Protein AF-A0A1K1LIJ9-F1 (afdb_monomer_lite)

Foldseek 3Di:
DDDDDDDDDDDDDDDDDDDDDDDPPPPPPPPDPPPPDPADQLGAQPLLVFDDDDQADKPPPPPDQPQHRNLLSLLNPLSNVCVVPPPQGRDYSPSGLDPNLLQSLLVLLVVLQVVCVVPPVCPVLRDDSRSICHNSSSVSCVVVVVDRDD

Structure (mmCIF, N/CA/C/O backbone):
data_AF-A0A1K1LIJ9-F1
#
_entry.id   AF-A0A1K1LIJ9-F1
#
loop_
_atom_site.group_PDB
_atom_site.id
_atom_site.type_symbol
_atom_site.label_atom_id
_atom_site.label_alt_id
_atom_site.label_comp_id
_atom_site.label_asym_id
_atom_site.label_entity_id
_atom_site.label_seq_id
_atom_site.pdbx_PDB_ins_code
_atom_site.Cartn_x
_atom_site.Cartn_y
_atom_site.Cartn_z
_atom_site.occupancy
_atom_site.B_iso_or_equiv
_atom_site.auth_seq_id
_atom_site.auth_comp_id
_atom_site.auth_asym_id
_atom_site.auth_atom_id
_atom_site.pdbx_PDB_model_num
ATOM 1 N N . MET A 1 1 ? -53.435 -29.780 40.643 1.00 41.25 1 MET A N 1
ATOM 2 C CA . MET A 1 1 ? -52.248 -29.778 39.762 1.00 41.25 1 MET A CA 1
ATOM 3 C C . MET A 1 1 ? -51.607 -28.394 39.817 1.00 41.25 1 MET A C 1
ATOM 5 O O . MET A 1 1 ? -52.172 -27.444 39.307 1.00 41.25 1 MET A O 1
ATOM 9 N N . ASN A 1 2 ? -50.518 -28.302 40.578 1.00 34.69 2 ASN A N 1
ATOM 10 C CA . ASN A 1 2 ? -49.340 -27.424 40.499 1.00 34.69 2 ASN A CA 1
ATOM 11 C C . ASN A 1 2 ? -49.431 -26.042 39.798 1.00 34.69 2 ASN A C 1
ATOM 13 O O . ASN A 1 2 ? -49.463 -25.957 38.579 1.00 34.69 2 ASN A O 1
ATOM 17 N N . ASN A 1 3 ? -49.366 -24.993 40.634 1.00 44.16 3 ASN A N 1
ATOM 18 C CA . ASN A 1 3 ? -48.677 -23.688 40.542 1.00 44.16 3 ASN A CA 1
ATOM 19 C C . ASN A 1 3 ? -48.260 -23.124 39.164 1.00 44.16 3 ASN A C 1
ATOM 21 O O . ASN A 1 3 ? -47.491 -23.750 38.447 1.00 44.16 3 ASN A O 1
ATOM 25 N N . VAL A 1 4 ? -48.577 -21.841 38.910 1.00 44.50 4 VAL A N 1
ATOM 26 C CA . VAL A 1 4 ? -47.624 -20.701 38.982 1.00 44.50 4 VAL A CA 1
ATOM 27 C C . VAL A 1 4 ? -48.361 -19.383 38.663 1.00 44.50 4 VAL A C 1
ATOM 29 O O . VAL A 1 4 ? -48.873 -19.168 37.570 1.00 44.50 4 VAL A O 1
ATOM 32 N N . MET A 1 5 ? -48.396 -18.483 39.651 1.00 45.97 5 MET A N 1
ATOM 33 C CA . MET A 1 5 ? -48.754 -17.066 39.510 1.00 45.97 5 MET A CA 1
ATOM 34 C C . MET A 1 5 ? -47.637 -16.282 38.808 1.00 45.97 5 MET A C 1
ATOM 36 O O . MET A 1 5 ? -46.468 -16.571 39.050 1.00 45.97 5 MET A O 1
ATOM 40 N N . LYS A 1 6 ? -47.988 -15.196 38.101 1.00 38.88 6 LYS A N 1
ATOM 41 C CA . LYS A 1 6 ? -47.210 -13.937 38.089 1.00 38.88 6 LYS A CA 1
ATOM 42 C C . LYS A 1 6 ? -48.085 -12.758 37.634 1.00 38.88 6 LYS A C 1
ATOM 44 O O . LYS A 1 6 ? -48.256 -12.494 36.451 1.00 38.88 6 LYS A O 1
ATOM 49 N N . LYS A 1 7 ? -48.672 -12.083 38.627 1.00 45.88 7 LYS A N 1
ATOM 50 C CA . LYS A 1 7 ? -49.207 -10.712 38.549 1.00 45.88 7 LYS A CA 1
ATOM 51 C C . LYS A 1 7 ? -48.035 -9.718 38.578 1.00 45.88 7 LYS A C 1
ATOM 53 O O . LYS A 1 7 ? -47.004 -10.097 39.118 1.00 45.88 7 LYS A O 1
ATOM 58 N N . ILE A 1 8 ? -48.231 -8.499 38.059 1.00 38.88 8 ILE A N 1
ATOM 59 C CA . ILE A 1 8 ? -47.676 -7.172 38.458 1.00 38.88 8 ILE A CA 1
ATOM 60 C C . ILE A 1 8 ? -48.033 -6.233 37.278 1.00 38.88 8 ILE A C 1
ATOM 62 O O . ILE A 1 8 ? -47.441 -6.338 36.213 1.00 38.88 8 ILE A O 1
ATOM 66 N N . ALA A 1 9 ? -49.187 -5.558 37.254 1.00 38.56 9 ALA A N 1
ATOM 67 C CA . ALA A 1 9 ? -49.571 -4.353 38.004 1.00 38.56 9 ALA A CA 1
ATOM 68 C C . ALA A 1 9 ? -48.627 -3.161 37.746 1.00 38.56 9 ALA A C 1
ATOM 70 O O . ALA A 1 9 ? -47.516 -3.108 38.262 1.00 38.56 9 ALA A O 1
ATOM 71 N N . ALA A 1 10 ? -49.105 -2.212 36.940 1.00 44.50 10 ALA A N 1
ATOM 72 C CA . ALA A 1 10 ? -48.489 -0.912 36.714 1.00 44.50 10 ALA A CA 1
ATOM 73 C C . ALA A 1 10 ? -48.705 0.012 37.922 1.00 44.50 10 ALA A C 1
ATOM 75 O O . ALA A 1 10 ? -49.827 0.089 38.412 1.00 44.50 10 ALA A O 1
ATOM 76 N 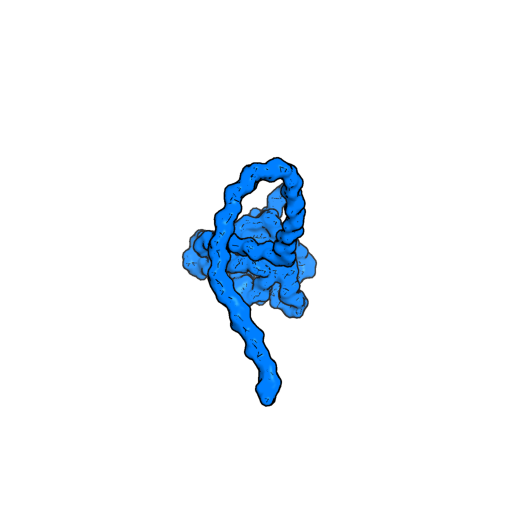N . VAL A 1 11 ? -47.677 0.759 38.337 1.00 41.03 11 VAL A N 1
ATOM 77 C CA . VAL A 1 11 ? -47.800 2.003 39.119 1.00 41.03 11 VAL A CA 1
ATOM 78 C C . VAL A 1 11 ? -46.620 2.907 38.754 1.00 41.03 11 VAL A C 1
ATOM 80 O O . VAL A 1 11 ? -45.464 2.531 38.934 1.00 41.03 11 VAL A O 1
ATOM 83 N N . ALA A 1 12 ? -46.912 4.096 38.232 1.00 43.50 12 ALA A N 1
ATOM 84 C CA . ALA A 1 12 ? -45.958 5.196 38.138 1.00 43.50 12 ALA A CA 1
ATOM 85 C C . ALA A 1 12 ? -45.838 5.882 39.505 1.00 43.50 12 ALA A C 1
ATOM 87 O O . ALA A 1 12 ? -46.866 6.058 40.150 1.00 43.50 12 ALA A O 1
ATOM 88 N N . MET A 1 13 ? -44.647 6.339 39.911 1.00 40.78 13 MET A N 1
ATOM 89 C CA . MET A 1 13 ? -44.507 7.452 40.863 1.00 40.78 13 MET A CA 1
ATOM 90 C C . MET A 1 13 ? -43.240 8.271 40.588 1.00 40.78 13 MET A C 1
ATOM 92 O O . MET A 1 13 ? -42.161 7.735 40.343 1.00 40.78 13 MET A O 1
ATOM 96 N N . ALA A 1 14 ? -43.438 9.588 40.594 1.00 43.53 14 ALA A N 1
ATOM 97 C CA . ALA A 1 14 ? -42.459 10.640 40.378 1.00 43.53 14 ALA A CA 1
ATOM 98 C C . ALA A 1 14 ? -41.378 10.668 41.465 1.00 43.53 14 ALA A C 1
ATOM 100 O O . ALA A 1 14 ? -41.662 10.390 42.626 1.00 43.53 14 ALA A O 1
ATOM 101 N N . PHE A 1 15 ? -40.172 11.110 41.107 1.00 39.75 15 PHE A N 1
ATOM 102 C CA . PHE A 1 15 ? -39.181 11.541 42.087 1.00 39.75 15 PHE A CA 1
ATOM 103 C C . PHE A 1 15 ? -38.504 12.829 41.631 1.00 39.75 15 PHE A C 1
ATOM 105 O O . PHE A 1 15 ? -37.605 12.827 40.793 1.00 39.75 15 PHE A O 1
ATOM 112 N N . THR A 1 16 ? -38.928 13.936 42.234 1.00 49.56 16 THR A N 1
ATOM 113 C CA . THR A 1 16 ? -38.090 15.123 42.380 1.00 49.56 16 THR A CA 1
ATOM 114 C C . THR A 1 16 ? -37.274 14.927 43.652 1.00 49.56 16 THR A C 1
ATOM 116 O O . THR A 1 16 ? -37.841 14.944 44.740 1.00 49.56 16 THR A O 1
ATOM 119 N N . VAL A 1 17 ? -35.957 14.741 43.541 1.00 44.41 17 VAL A N 1
ATOM 120 C CA . VAL A 1 17 ? -35.032 14.894 44.675 1.00 44.41 17 VAL A CA 1
ATOM 121 C C . VAL A 1 17 ? -33.782 15.619 44.182 1.00 44.41 17 VAL A C 1
ATOM 123 O O . VAL A 1 17 ? -32.888 15.022 43.590 1.00 44.41 17 VAL A O 1
ATOM 126 N N . LEU A 1 18 ? -33.737 16.931 44.435 1.00 48.25 18 LEU A N 1
ATOM 127 C CA . LEU A 1 18 ? -32.481 17.631 44.690 1.00 48.25 18 LEU A CA 1
ATOM 128 C C . LEU A 1 18 ? -32.059 17.271 46.118 1.00 48.25 18 LEU A C 1
ATOM 130 O O . LEU A 1 18 ? -32.780 17.554 47.070 1.00 48.25 18 LEU A O 1
ATOM 134 N N . GLY A 1 19 ? -30.897 16.645 46.256 1.00 35.03 19 GLY A N 1
ATOM 135 C CA . GLY A 1 19 ? -30.296 16.306 47.539 1.00 35.03 19 GLY A CA 1
ATOM 136 C C . GLY A 1 19 ? -28.842 15.916 47.318 1.00 35.03 19 GLY A C 1
ATOM 137 O O . GLY A 1 19 ? -28.542 14.964 46.610 1.00 35.03 19 GLY A O 1
ATOM 138 N N . THR A 1 20 ? -27.948 16.724 47.861 1.00 47.12 20 THR A N 1
ATOM 139 C CA . THR A 1 20 ? -26.486 16.667 47.780 1.00 47.12 20 THR A CA 1
ATOM 140 C C . THR A 1 20 ? -25.867 15.312 48.147 1.00 47.12 20 THR A C 1
ATOM 142 O O . THR A 1 20 ? -26.229 14.735 49.167 1.00 47.12 20 THR A O 1
ATOM 145 N N . GLY A 1 21 ? -24.812 14.917 47.421 1.00 42.50 21 GLY A N 1
ATOM 146 C CA . GLY A 1 21 ? -23.730 14.081 47.963 1.00 42.50 21 GLY A CA 1
ATOM 147 C C . GLY A 1 21 ? -23.524 12.710 47.307 1.00 42.50 21 GLY A C 1
ATOM 148 O O . GLY A 1 21 ? -24.395 11.854 47.347 1.00 42.50 21 GLY A O 1
ATOM 149 N N . ALA A 1 22 ? -22.301 12.505 46.804 1.00 34.12 22 ALA A N 1
ATOM 150 C CA . ALA A 1 22 ? -21.685 11.248 46.358 1.00 34.12 22 ALA A CA 1
ATOM 151 C C . ALA A 1 22 ? -22.184 10.640 45.029 1.00 34.12 22 ALA A C 1
ATOM 153 O O . ALA A 1 22 ? -22.926 9.661 44.982 1.00 34.12 22 ALA A O 1
ATOM 154 N N . ALA A 1 23 ? -21.634 11.146 43.920 1.00 36.41 23 ALA A N 1
ATOM 155 C CA . ALA A 1 23 ? -21.564 10.389 42.676 1.00 36.41 23 ALA A CA 1
ATOM 156 C C . AL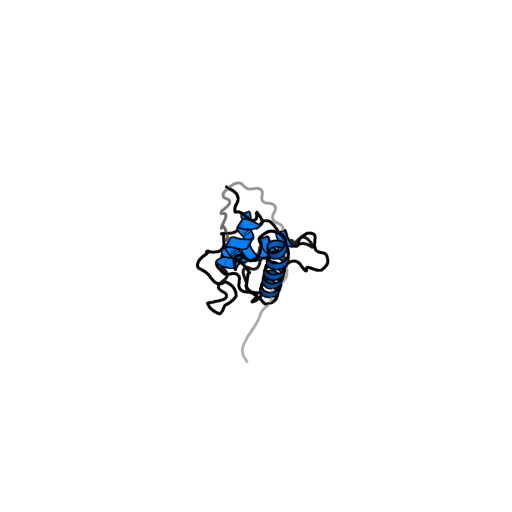A A 1 23 ? -20.623 9.185 42.870 1.00 36.41 23 ALA A C 1
ATOM 158 O O . ALA A 1 23 ? -19.406 9.304 42.744 1.00 36.41 23 ALA A O 1
ATOM 159 N N . VAL A 1 24 ? -21.179 8.012 43.179 1.00 37.88 24 VAL A N 1
ATOM 160 C CA . VAL A 1 24 ? -20.465 6.744 42.988 1.00 37.88 24 VAL A CA 1
ATOM 161 C C . VAL A 1 24 ? -20.476 6.457 41.491 1.00 37.88 24 VAL A C 1
ATOM 163 O O . VAL A 1 24 ? -21.377 5.810 40.957 1.00 37.88 24 VAL A O 1
ATOM 166 N N . THR A 1 25 ? -19.477 6.978 40.786 1.00 33.97 25 THR A N 1
ATOM 167 C CA . THR A 1 25 ? -19.215 6.631 39.393 1.00 33.97 25 THR A CA 1
ATOM 168 C C . THR A 1 25 ? -18.661 5.209 39.355 1.00 33.97 25 THR A C 1
ATOM 170 O O . THR A 1 25 ? -17.458 4.967 39.415 1.00 33.97 25 THR A O 1
ATOM 173 N N . LYS A 1 26 ? -19.544 4.209 39.255 1.00 38.56 26 LYS A N 1
ATOM 174 C CA . LYS A 1 26 ? -19.119 2.902 38.747 1.00 38.56 26 LYS A CA 1
ATOM 175 C C . LYS A 1 26 ? -18.790 3.089 37.272 1.00 38.56 26 LYS A C 1
ATOM 177 O O . LYS A 1 26 ? -19.669 3.011 36.420 1.00 38.56 26 LYS A O 1
ATOM 182 N N . THR A 1 27 ? -17.524 3.378 36.990 1.00 41.94 27 THR A N 1
ATOM 183 C CA . THR A 1 27 ? -16.960 3.383 35.642 1.00 41.94 27 THR A CA 1
ATOM 184 C C . THR A 1 27 ? -17.130 1.988 35.058 1.00 41.94 27 THR A C 1
ATOM 186 O O . THR A 1 27 ? -16.344 1.078 35.316 1.00 41.94 27 THR A O 1
ATOM 189 N N . ILE A 1 28 ? -18.202 1.796 34.297 1.00 49.97 28 ILE A N 1
ATOM 190 C CA . ILE A 1 28 ? -18.357 0.633 33.437 1.00 49.97 28 ILE A CA 1
ATOM 191 C C . ILE A 1 28 ? -17.409 0.894 32.269 1.00 49.97 28 ILE A C 1
ATOM 193 O O . ILE A 1 28 ? -17.778 1.569 31.316 1.00 49.97 28 ILE A O 1
ATOM 197 N N . SER A 1 29 ? -16.154 0.457 32.373 1.00 41.94 29 SER A N 1
ATOM 198 C CA . SER A 1 29 ? -15.230 0.504 31.239 1.00 41.94 29 SER A CA 1
ATOM 199 C C . SER A 1 29 ? -15.797 -0.396 30.136 1.00 41.94 29 SER A C 1
ATOM 201 O O . SER A 1 29 ? -15.852 -1.614 30.345 1.00 41.94 29 SER A O 1
ATOM 203 N N . PRO A 1 30 ? -16.238 0.130 28.977 1.00 46.47 30 PRO A N 1
ATOM 204 C CA . PRO A 1 30 ? -16.614 -0.734 27.871 1.00 46.47 30 PRO A CA 1
ATOM 205 C C . PRO A 1 30 ? -15.362 -1.508 27.442 1.00 46.47 30 PRO A C 1
ATOM 207 O O . PRO A 1 30 ? -14.371 -0.922 27.016 1.00 46.47 30 PRO A O 1
ATOM 210 N N . LYS A 1 31 ? -15.385 -2.841 27.579 1.00 51.81 31 LYS A N 1
ATOM 211 C CA . LYS A 1 31 ? -14.276 -3.730 27.178 1.00 51.81 31 LYS A CA 1
ATOM 212 C C . LYS A 1 31 ? -14.073 -3.815 25.660 1.00 51.81 31 LYS A C 1
ATOM 214 O O . LYS A 1 31 ? -13.190 -4.537 25.210 1.00 51.81 31 LYS A O 1
ATOM 219 N N . THR A 1 32 ? -14.849 -3.079 24.874 1.00 44.25 32 THR A N 1
ATOM 220 C CA . THR A 1 32 ? -14.692 -2.996 23.424 1.00 44.25 32 THR A CA 1
ATOM 221 C C . THR A 1 32 ? -14.961 -1.565 22.980 1.00 44.25 32 THR A C 1
ATOM 223 O O . THR A 1 32 ? -16.101 -1.099 22.979 1.00 44.25 32 THR A O 1
ATOM 226 N N . SER A 1 33 ? -13.898 -0.847 22.625 1.00 43.56 33 SER A N 1
ATOM 227 C CA . SER A 1 33 ? -13.991 0.433 21.928 1.00 43.56 33 SER A CA 1
ATOM 228 C C . SER A 1 33 ? -14.604 0.201 20.546 1.00 43.56 33 SER A C 1
ATOM 230 O O . SER A 1 33 ? -13.885 -0.083 19.592 1.00 43.56 33 SER A O 1
ATOM 232 N N . ASN A 1 34 ? -15.924 0.322 20.412 1.00 46.00 34 ASN A N 1
ATOM 233 C CA . ASN A 1 34 ? -16.567 0.362 19.099 1.00 46.00 34 ASN A CA 1
ATOM 234 C C . ASN A 1 34 ? -16.409 1.778 18.538 1.00 46.00 34 ASN A C 1
ATOM 236 O O . ASN A 1 34 ? -17.300 2.618 18.647 1.00 46.00 34 ASN A O 1
ATOM 240 N N . SER A 1 35 ? -15.224 2.062 17.998 1.00 46.12 35 SER A N 1
ATOM 241 C CA . SER A 1 35 ? -14.970 3.295 17.260 1.00 46.12 35 SER A CA 1
ATOM 242 C C . SER A 1 35 ? -15.801 3.269 15.978 1.00 46.12 35 SER A C 1
ATOM 244 O O . SER A 1 35 ? -15.522 2.496 15.067 1.00 46.12 35 SER A O 1
ATOM 246 N N . ILE A 1 36 ? -16.843 4.097 15.908 1.00 48.25 36 ILE A N 1
ATOM 247 C CA . ILE A 1 36 ? -17.532 4.383 14.649 1.00 48.25 36 ILE A CA 1
ATOM 248 C C . ILE A 1 36 ? -16.645 5.377 13.896 1.00 48.25 36 ILE A C 1
ATOM 250 O O . ILE A 1 36 ? -16.802 6.592 14.002 1.00 48.25 36 ILE A O 1
ATOM 254 N N . THR A 1 37 ? -15.641 4.866 13.188 1.00 50.78 37 THR A N 1
ATOM 255 C CA . THR A 1 37 ? -14.854 5.668 12.251 1.00 50.78 37 THR A CA 1
ATOM 256 C C . THR A 1 37 ? -15.691 5.927 11.006 1.00 50.78 37 THR A C 1
ATOM 258 O O . THR A 1 37 ? -15.892 5.025 10.195 1.00 50.78 37 THR A O 1
ATOM 261 N N . ALA A 1 38 ? -16.176 7.160 10.841 1.00 41.69 38 ALA A N 1
ATOM 262 C CA . ALA A 1 38 ? -16.722 7.626 9.573 1.00 41.69 38 ALA A CA 1
ATOM 263 C C . ALA A 1 38 ? -15.576 7.695 8.551 1.00 41.69 38 ALA A C 1
ATOM 265 O O . ALA A 1 38 ? -14.772 8.627 8.554 1.00 41.69 38 ALA A O 1
ATOM 266 N N . TYR A 1 39 ? -15.462 6.670 7.714 1.00 50.16 39 TYR A N 1
ATOM 267 C CA . TYR A 1 39 ? -14.562 6.686 6.573 1.00 50.16 39 TYR A CA 1
ATOM 268 C C . TYR A 1 39 ? -15.097 7.713 5.565 1.00 50.16 39 TYR A C 1
ATOM 270 O O . TYR A 1 39 ? -16.201 7.562 5.046 1.00 50.16 39 TYR A O 1
ATOM 278 N N . ALA A 1 40 ? -14.343 8.783 5.294 1.00 51.72 40 ALA A N 1
ATOM 279 C CA . ALA A 1 40 ? -14.606 9.604 4.113 1.00 51.72 40 ALA A CA 1
ATOM 280 C C . ALA A 1 40 ? -14.530 8.706 2.862 1.00 51.72 40 ALA A C 1
ATOM 282 O O . ALA A 1 40 ? -13.865 7.674 2.893 1.00 51.72 40 ALA A O 1
ATOM 283 N N . ILE A 1 41 ? -15.152 9.100 1.747 1.00 53.47 41 ILE A N 1
ATOM 284 C CA . ILE A 1 41 ? -15.254 8.297 0.505 1.00 53.47 41 ILE A CA 1
ATOM 285 C C . ILE A 1 41 ? -13.872 7.807 -0.016 1.00 53.47 41 ILE A C 1
ATOM 287 O O . ILE A 1 41 ? -13.796 6.843 -0.771 1.00 53.47 41 ILE A O 1
ATOM 291 N N . GLY A 1 42 ? -12.764 8.421 0.424 1.00 61.62 42 GLY A N 1
ATOM 292 C CA . GLY A 1 42 ? -11.383 8.030 0.099 1.00 61.62 42 GLY A CA 1
ATOM 293 C C . GLY A 1 42 ? -10.633 7.209 1.158 1.00 61.62 42 GLY A C 1
ATOM 294 O O . GLY A 1 42 ? -9.460 6.909 0.973 1.00 61.62 42 GLY A O 1
ATOM 295 N N . GLY A 1 43 ? -11.262 6.854 2.267 1.00 73.88 43 GLY A N 1
ATOM 296 C CA . GLY A 1 43 ? -10.656 6.141 3.383 1.00 73.88 43 GLY A CA 1
ATOM 297 C C . GLY A 1 43 ? -9.603 6.869 4.214 1.00 73.88 43 GLY A C 1
ATOM 298 O O . GLY A 1 43 ? -9.352 8.047 3.982 1.00 73.88 43 GLY A O 1
ATOM 299 N N . ASP A 1 44 ? -9.042 6.217 5.244 1.00 82.44 44 ASP A N 1
ATOM 300 C CA . ASP A 1 44 ? -8.000 6.803 6.102 1.00 82.44 44 ASP A CA 1
ATOM 301 C C . ASP A 1 44 ? -6.686 6.827 5.323 1.00 82.44 44 ASP A C 1
ATOM 303 O O . ASP A 1 44 ? -6.260 5.836 4.736 1.00 82.44 44 ASP A O 1
ATOM 307 N N . GLN A 1 45 ? -6.083 8.004 5.296 1.00 85.81 45 GLN A N 1
ATOM 308 C CA . GLN A 1 45 ? -4.93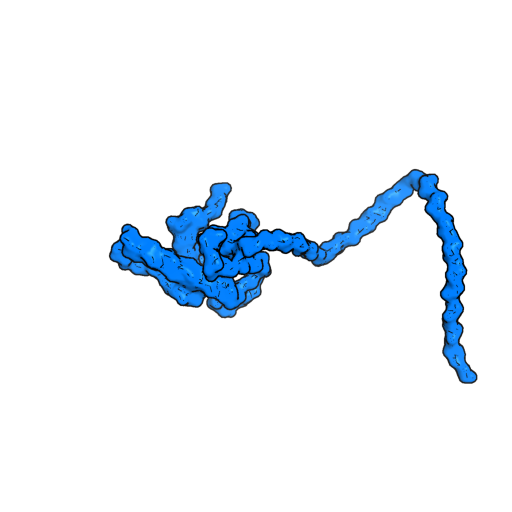2 8.384 4.486 1.00 85.81 45 GLN A CA 1
ATOM 309 C C . GLN A 1 45 ? -3.740 8.741 5.382 1.00 85.81 45 GLN A C 1
ATOM 311 O O . GLN A 1 45 ? -2.639 9.004 4.893 1.00 85.81 45 GLN A O 1
ATOM 316 N N . ASN A 1 46 ? -3.959 8.815 6.700 1.00 87.69 46 ASN A N 1
ATOM 317 C CA . ASN A 1 46 ? -2.977 9.233 7.683 1.00 87.69 46 ASN A CA 1
ATOM 318 C C . ASN A 1 46 ? -2.126 8.040 8.125 1.00 87.69 46 ASN A C 1
ATOM 320 O O . ASN A 1 46 ? -2.157 7.601 9.273 1.00 87.69 46 ASN A O 1
ATOM 324 N N . TYR A 1 47 ? -1.330 7.519 7.194 1.00 86.19 47 TYR A N 1
ATOM 325 C CA . TYR A 1 47 ? -0.441 6.388 7.450 1.00 86.19 47 TYR A CA 1
ATOM 326 C C . TYR A 1 47 ? 0.569 6.656 8.577 1.00 86.19 47 TYR A C 1
ATOM 328 O O . TYR A 1 47 ? 0.952 5.729 9.279 1.00 86.19 47 TYR A O 1
ATOM 336 N N . ALA A 1 48 ? 0.954 7.917 8.811 1.00 86.75 48 ALA A N 1
ATOM 337 C CA . ALA A 1 48 ? 1.890 8.304 9.870 1.00 86.75 48 ALA A CA 1
ATOM 338 C C . ALA A 1 48 ? 1.369 8.035 11.295 1.00 86.75 48 ALA A C 1
ATOM 340 O O . ALA A 1 48 ? 2.164 7.947 12.226 1.00 86.75 48 ALA A O 1
ATOM 341 N N . LYS A 1 49 ? 0.051 7.869 11.468 1.00 86.19 49 LYS A N 1
ATOM 342 C CA . LYS A 1 49 ? -0.580 7.469 12.735 1.00 86.19 49 LYS A CA 1
ATOM 343 C C . LYS A 1 49 ? -0.236 6.032 13.145 1.00 86.19 49 LYS A C 1
ATOM 345 O O . LYS A 1 49 ? -0.310 5.700 14.326 1.00 86.19 49 LYS A O 1
ATOM 350 N N . TYR A 1 50 ? 0.073 5.170 12.180 1.00 86.00 50 TYR A N 1
ATOM 351 C CA . TYR A 1 50 ? 0.220 3.734 12.394 1.00 86.00 50 TYR A CA 1
ATOM 352 C C . TYR A 1 50 ? 1.688 3.319 12.521 1.00 86.00 50 TYR A C 1
ATOM 354 O O . TYR A 1 50 ? 2.587 3.963 11.980 1.00 86.00 50 TYR A O 1
ATOM 362 N N . GLU A 1 51 ? 1.938 2.216 13.232 1.00 86.12 51 GLU A N 1
ATOM 363 C CA . GLU A 1 51 ? 3.285 1.653 13.344 1.00 86.12 51 GLU A CA 1
ATOM 364 C C . GLU A 1 51 ? 3.794 1.238 11.961 1.00 86.12 51 GLU A C 1
ATOM 366 O O . GLU A 1 51 ? 3.105 0.562 11.197 1.00 86.12 51 GLU A O 1
ATOM 371 N N . LYS A 1 52 ? 5.028 1.622 11.641 1.00 84.00 52 LYS A N 1
ATOM 372 C CA . LYS A 1 52 ? 5.639 1.295 10.355 1.00 84.00 52 LYS A CA 1
ATOM 373 C C . LYS A 1 52 ? 5.734 -0.226 10.124 1.00 84.00 52 LYS A C 1
ATOM 375 O O . LYS A 1 52 ? 6.007 -0.980 11.061 1.00 84.00 52 LYS A O 1
ATOM 380 N N . PRO A 1 53 ? 5.617 -0.683 8.865 1.00 86.69 53 PRO A N 1
ATOM 381 C CA . PRO A 1 53 ? 5.913 -2.058 8.501 1.00 86.69 53 PRO A CA 1
ATOM 382 C C . PRO A 1 53 ? 7.346 -2.417 8.886 1.00 86.69 53 PRO A C 1
ATOM 384 O O . PRO A 1 53 ? 8.282 -1.636 8.687 1.00 86.69 53 PRO A O 1
ATOM 387 N N . LYS A 1 54 ? 7.537 -3.620 9.421 1.00 84.88 54 LYS A N 1
ATOM 388 C CA . LYS A 1 54 ? 8.879 -4.136 9.680 1.00 84.88 54 LYS A CA 1
ATOM 389 C C . LYS A 1 54 ? 9.510 -4.503 8.342 1.00 84.88 54 LYS A C 1
ATOM 391 O O . LYS A 1 54 ? 8.991 -5.360 7.637 1.00 84.88 54 LYS A O 1
ATOM 396 N N . SER A 1 55 ? 10.649 -3.887 8.021 1.00 81.50 55 SER A N 1
ATOM 397 C CA . SER A 1 55 ? 11.382 -4.136 6.769 1.00 81.50 55 SER A CA 1
ATOM 398 C C . SER A 1 55 ? 11.735 -5.616 6.573 1.00 81.50 55 SER A C 1
ATOM 400 O O . SER A 1 55 ? 11.831 -6.077 5.450 1.00 81.50 55 SER A O 1
ATOM 402 N N . THR A 1 56 ? 11.871 -6.402 7.642 1.00 82.31 56 THR A N 1
ATOM 403 C CA . THR A 1 56 ? 12.173 -7.839 7.562 1.00 82.31 56 THR A CA 1
ATOM 404 C C . THR A 1 56 ? 10.960 -8.722 7.250 1.00 82.31 56 THR A C 1
ATOM 406 O O . THR A 1 56 ? 11.126 -9.928 7.069 1.00 82.31 56 THR A O 1
ATOM 409 N N . TYR A 1 57 ? 9.740 -8.173 7.234 1.00 84.19 57 TYR A N 1
ATOM 410 C CA . TYR A 1 57 ? 8.503 -8.949 7.124 1.00 84.19 57 TYR A CA 1
ATOM 411 C C . TYR A 1 57 ? 7.960 -8.921 5.692 1.00 84.19 57 TYR A C 1
ATOM 413 O O . TYR A 1 57 ? 8.084 -7.926 4.984 1.00 84.19 57 TYR A O 1
ATOM 421 N N . ASN A 1 58 ? 7.324 -10.023 5.289 1.00 87.25 58 ASN A N 1
ATOM 422 C CA . ASN A 1 58 ? 6.596 -10.143 4.027 1.00 87.25 58 ASN A CA 1
ATOM 423 C C . ASN A 1 58 ? 5.096 -10.210 4.323 1.00 87.25 58 ASN A C 1
ATOM 425 O O . ASN A 1 58 ? 4.567 -11.281 4.625 1.00 87.25 58 ASN A O 1
ATOM 429 N N . TYR A 1 59 ? 4.411 -9.071 4.260 1.00 86.19 59 TYR A N 1
ATOM 430 C CA . TYR A 1 59 ? 2.962 -9.027 4.446 1.00 86.19 59 TYR A CA 1
ATOM 431 C C . TYR A 1 59 ? 2.272 -9.551 3.175 1.00 86.19 59 TYR A C 1
ATOM 433 O O . TYR A 1 59 ? 2.657 -9.170 2.073 1.00 86.19 59 TYR A O 1
ATOM 441 N N . GLY A 1 60 ? 1.296 -10.452 3.326 1.00 81.31 60 GLY A N 1
ATOM 442 C CA . GLY A 1 60 ? 0.602 -11.121 2.210 1.00 81.31 60 GLY A CA 1
ATOM 443 C C . GLY A 1 60 ? 1.082 -12.548 1.903 1.00 81.31 60 GLY A C 1
ATOM 444 O O . GLY A 1 60 ? 0.363 -13.305 1.262 1.00 81.31 60 GLY A O 1
ATOM 445 N N . ARG A 1 61 ? 2.243 -12.984 2.421 1.00 78.19 61 ARG A N 1
ATOM 446 C CA . ARG A 1 61 ? 2.774 -14.344 2.199 1.00 78.19 61 ARG A CA 1
ATOM 447 C C . ARG A 1 61 ? 2.567 -15.247 3.414 1.00 78.19 61 ARG A C 1
ATOM 449 O O . ARG A 1 61 ? 3.502 -15.385 4.184 1.00 78.19 61 ARG A O 1
ATOM 456 N N . SER A 1 62 ? 1.384 -15.847 3.573 1.00 62.09 62 SER A N 1
ATOM 457 C CA . SER A 1 62 ? 1.000 -17.001 4.439 1.00 62.09 62 SER A CA 1
ATOM 458 C C . SER A 1 62 ? 1.473 -17.093 5.909 1.00 62.09 62 SER A C 1
ATOM 460 O O . SER A 1 62 ? 0.954 -17.920 6.655 1.00 62.09 62 SER A O 1
ATOM 462 N N . VAL A 1 63 ? 2.399 -16.267 6.393 1.00 50.50 63 VAL A N 1
ATOM 463 C CA . VAL A 1 63 ? 2.742 -16.131 7.806 1.00 50.50 63 VAL A CA 1
ATOM 464 C C . VAL A 1 63 ? 1.708 -15.223 8.439 1.00 50.50 63 VAL A C 1
ATOM 466 O O . VAL A 1 63 ? 1.912 -14.023 8.515 1.00 50.50 63 VAL A O 1
ATOM 469 N N . GLY A 1 64 ? 0.590 -15.823 8.854 1.00 48.03 64 GLY A N 1
ATOM 470 C CA . GLY A 1 64 ? -0.380 -15.255 9.785 1.00 48.03 64 GLY A CA 1
ATOM 471 C C . GLY A 1 64 ? -0.902 -13.872 9.404 1.00 48.03 64 GLY A C 1
ATOM 472 O O . GLY A 1 64 ? -0.234 -12.865 9.604 1.00 48.03 64 GLY A O 1
ATOM 473 N N . GLN A 1 65 ? -2.168 -13.826 9.000 1.00 49.41 65 GLN A N 1
ATOM 474 C CA . GLN A 1 65 ? -3.043 -12.649 8.947 1.00 49.41 65 GLN A CA 1
ATOM 475 C C . GLN A 1 65 ? -3.219 -11.969 10.326 1.00 49.41 65 GLN A C 1
ATOM 477 O O . GLN A 1 65 ? -4.325 -11.670 10.768 1.00 49.41 65 GLN A O 1
ATOM 482 N N . ARG A 1 66 ? -2.140 -11.779 11.081 1.00 51.62 66 ARG A N 1
ATOM 483 C CA . ARG A 1 66 ? -2.163 -11.145 12.381 1.00 51.62 66 ARG A CA 1
ATOM 484 C C . ARG A 1 66 ? -2.156 -9.658 12.125 1.00 51.62 66 ARG A C 1
ATOM 486 O O . ARG A 1 66 ? -1.105 -9.077 11.860 1.00 51.62 66 ARG A O 1
ATOM 493 N N . ALA A 1 67 ? -3.361 -9.100 12.186 1.00 54.72 67 ALA A N 1
ATOM 494 C CA . ALA A 1 67 ? -3.614 -7.716 12.538 1.00 54.72 67 ALA A CA 1
ATOM 495 C C . ALA A 1 67 ? -2.439 -7.160 13.346 1.00 54.72 67 ALA A C 1
ATOM 497 O O . ALA A 1 67 ? -2.137 -7.617 14.449 1.00 54.72 67 ALA A O 1
ATOM 498 N N . GLY A 1 68 ? -1.702 -6.253 12.727 1.00 65.69 68 GLY A N 1
ATOM 499 C CA . GLY A 1 68 ? -0.465 -5.718 13.266 1.00 65.69 68 GLY A CA 1
ATOM 500 C C . GLY A 1 68 ? -0.305 -4.300 12.764 1.00 65.69 68 GLY A C 1
ATOM 501 O O . GLY A 1 68 ? -0.762 -3.989 11.663 1.00 65.69 68 GLY A O 1
ATOM 502 N N . GLY A 1 69 ? 0.333 -3.441 13.560 1.00 76.38 69 GLY A N 1
ATOM 503 C CA . GLY A 1 69 ? 0.453 -2.008 13.276 1.00 76.38 69 GLY A CA 1
ATOM 504 C C . GLY A 1 69 ? 0.899 -1.695 11.839 1.00 76.38 69 GLY A C 1
ATOM 505 O O . GLY A 1 69 ? 0.333 -0.809 11.201 1.00 76.38 69 GLY A O 1
ATOM 506 N N . GLY A 1 70 ? 1.791 -2.523 11.280 1.00 85.00 70 GLY A N 1
ATOM 507 C CA . GLY A 1 70 ? 2.259 -2.407 9.897 1.00 85.00 70 GLY A CA 1
ATOM 508 C C . GLY A 1 70 ? 1.187 -2.576 8.812 1.00 85.00 70 GLY A C 1
ATOM 509 O O . GLY A 1 70 ? 1.296 -1.933 7.774 1.00 85.00 70 GLY A O 1
ATOM 510 N N . ILE A 1 71 ? 0.143 -3.389 9.015 1.00 88.38 71 ILE A N 1
ATOM 511 C CA . ILE A 1 71 ? -0.914 -3.564 7.999 1.00 88.38 71 ILE A CA 1
ATOM 512 C C . ILE A 1 71 ? -1.803 -2.323 7.944 1.00 88.38 71 ILE A C 1
ATOM 514 O O . ILE A 1 71 ? -2.095 -1.840 6.851 1.00 88.38 71 ILE A O 1
ATOM 518 N N . TYR A 1 72 ? -2.147 -1.757 9.105 1.00 89.06 72 TYR A N 1
ATOM 519 C CA . TYR A 1 72 ? -2.883 -0.496 9.163 1.00 89.06 72 TYR A CA 1
ATOM 520 C C . TYR A 1 72 ? -2.130 0.621 8.431 1.00 89.06 72 TYR A C 1
ATOM 522 O O . TYR A 1 72 ? -2.715 1.375 7.654 1.00 89.06 72 TYR A O 1
ATOM 530 N N . TRP A 1 73 ? -0.808 0.671 8.621 1.00 90.69 73 TRP A N 1
ATOM 531 C CA . TRP A 1 73 ? 0.056 1.591 7.892 1.00 90.69 73 TRP A CA 1
ATOM 532 C C . TRP A 1 73 ? -0.004 1.362 6.380 1.00 90.69 73 TRP A C 1
ATOM 534 O O . TRP A 1 73 ? -0.175 2.321 5.632 1.00 90.69 73 TRP A O 1
ATOM 544 N N . ILE A 1 74 ? 0.102 0.108 5.921 1.00 91.75 74 ILE A N 1
ATOM 545 C CA . ILE A 1 74 ? 0.070 -0.236 4.489 1.00 91.75 74 ILE A CA 1
ATOM 546 C C . ILE A 1 74 ? -1.252 0.206 3.867 1.00 91.75 74 ILE A C 1
ATOM 548 O O . ILE A 1 74 ? -1.242 0.882 2.844 1.00 91.75 74 ILE A O 1
ATOM 552 N N . GLN A 1 75 ? -2.382 -0.122 4.490 1.00 92.44 75 GLN A N 1
ATOM 553 C CA . GLN A 1 75 ? -3.707 0.232 3.981 1.00 92.44 75 GLN A CA 1
ATOM 554 C C . GLN A 1 75 ? -3.877 1.755 3.875 1.00 92.44 75 GLN A C 1
ATOM 556 O O . GLN A 1 75 ? -4.253 2.262 2.816 1.00 92.44 75 GLN A O 1
ATOM 561 N N . ALA A 1 76 ? -3.500 2.493 4.924 1.00 90.56 76 ALA A N 1
ATOM 562 C CA . ALA A 1 76 ? -3.594 3.949 4.933 1.00 90.56 76 ALA A CA 1
ATOM 563 C C . ALA A 1 76 ? -2.631 4.608 3.929 1.00 90.56 76 ALA A C 1
ATOM 565 O O . ALA A 1 76 ? -2.944 5.631 3.315 1.00 90.56 76 ALA A O 1
ATOM 566 N N . MET A 1 77 ? -1.453 4.014 3.724 1.00 92.00 77 MET A N 1
ATOM 567 C CA . MET A 1 77 ? -0.481 4.496 2.748 1.00 92.00 77 MET A CA 1
ATOM 568 C C . MET A 1 77 ? -0.959 4.244 1.317 1.00 92.00 77 MET A C 1
ATOM 570 O O . MET A 1 77 ? -0.837 5.137 0.483 1.00 92.00 77 MET A O 1
ATOM 574 N N . MET A 1 78 ? -1.559 3.085 1.029 1.00 93.31 78 MET A N 1
ATOM 575 C CA . MET A 1 78 ? -2.143 2.802 -0.289 1.00 93.31 78 MET A CA 1
ATOM 576 C C . MET A 1 78 ? -3.277 3.774 -0.609 1.00 93.31 78 MET A C 1
ATOM 578 O O . MET A 1 78 ? -3.288 4.374 -1.684 1.00 93.31 78 MET A O 1
ATOM 582 N N . ASN A 1 79 ? -4.156 4.019 0.363 1.00 91.12 79 ASN A N 1
ATOM 583 C CA . ASN A 1 79 ? -5.161 5.073 0.294 1.00 91.12 79 ASN A CA 1
ATOM 584 C C . ASN A 1 79 ? -4.517 6.425 -0.072 1.00 91.12 79 ASN A C 1
ATOM 586 O O . ASN A 1 79 ? -4.962 7.073 -1.023 1.00 91.12 79 ASN A O 1
ATOM 590 N N . ARG A 1 80 ? -3.408 6.799 0.588 1.00 90.44 80 ARG A N 1
ATOM 591 C CA . ARG A 1 80 ? -2.622 8.012 0.281 1.00 90.44 80 ARG A CA 1
ATOM 592 C C . ARG A 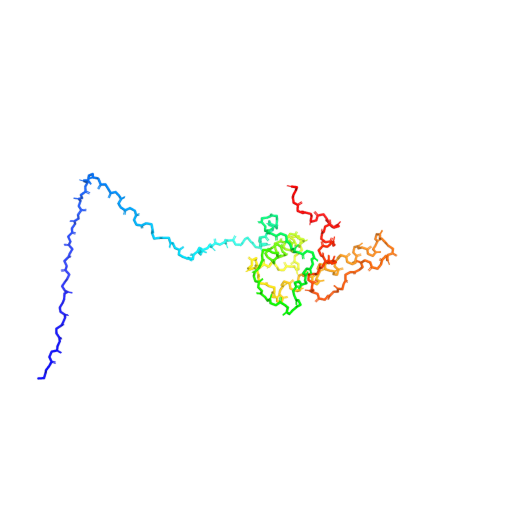1 80 ? -2.053 8.063 -1.122 1.00 90.44 80 ARG A C 1
ATOM 594 O O . ARG A 1 80 ? -2.141 9.118 -1.762 1.00 90.44 80 ARG A O 1
ATOM 601 N N . ALA A 1 81 ? -1.449 6.976 -1.579 1.00 89.31 81 ALA A N 1
ATOM 602 C CA . ALA A 1 81 ? -0.821 6.917 -2.889 1.00 89.31 81 ALA A CA 1
ATOM 603 C C . ALA A 1 81 ? -1.836 7.024 -4.024 1.00 89.31 81 ALA A C 1
ATOM 605 O O . ALA A 1 81 ? -1.541 7.626 -5.054 1.00 89.31 81 ALA A O 1
ATOM 606 N N . PHE A 1 82 ? -3.043 6.500 -3.817 1.00 89.44 82 PHE A N 1
ATOM 607 C CA . PHE A 1 82 ? -4.077 6.445 -4.842 1.00 89.44 82 PHE A CA 1
ATOM 608 C C . PHE A 1 82 ? -5.232 7.426 -4.624 1.00 89.44 82 PHE A C 1
ATOM 610 O O . PHE A 1 82 ? -6.231 7.342 -5.327 1.00 89.44 82 PHE A O 1
ATOM 617 N N . ARG A 1 83 ? -5.091 8.413 -3.730 1.00 86.50 83 ARG A N 1
ATOM 618 C CA . ARG A 1 83 ? -6.158 9.383 -3.408 1.00 86.50 83 ARG A CA 1
ATOM 619 C C . ARG A 1 83 ? -6.740 10.142 -4.608 1.00 86.50 83 ARG A C 1
ATOM 621 O O . ARG A 1 83 ? -7.893 10.544 -4.572 1.00 86.50 83 ARG A O 1
ATOM 628 N N . ASN A 1 84 ? -5.931 10.357 -5.647 1.00 84.69 84 ASN A N 1
ATOM 629 C CA . ASN A 1 84 ? -6.323 11.064 -6.871 1.00 84.69 84 ASN A CA 1
ATOM 630 C C . ASN A 1 84 ? -6.634 10.093 -8.027 1.00 84.69 84 ASN A C 1
ATOM 632 O O . ASN A 1 84 ? -6.775 10.521 -9.171 1.00 84.69 84 ASN A O 1
ATOM 636 N N . ASN A 1 85 ? -6.662 8.784 -7.765 1.00 83.44 85 ASN A N 1
ATOM 637 C CA . ASN A 1 85 ? -6.920 7.763 -8.770 1.00 83.44 85 ASN A CA 1
ATOM 638 C C . ASN A 1 85 ? -8.395 7.353 -8.728 1.00 83.44 85 ASN A C 1
ATOM 640 O O . ASN A 1 85 ? -8.810 6.591 -7.860 1.00 83.44 85 ASN A O 1
ATOM 644 N N . ASN A 1 86 ? -9.166 7.804 -9.716 1.00 82.31 86 ASN A N 1
ATOM 645 C CA . ASN A 1 86 ? -10.600 7.510 -9.816 1.00 82.31 86 ASN A CA 1
ATOM 646 C C . ASN A 1 86 ? -10.913 6.013 -10.015 1.00 82.31 86 ASN A C 1
ATOM 648 O O . ASN A 1 86 ? -12.030 5.584 -9.752 1.00 82.31 86 ASN A O 1
ATOM 652 N N . ASN A 1 87 ? -9.933 5.209 -10.446 1.00 85.69 87 ASN A N 1
ATOM 653 C CA . ASN A 1 87 ? -10.073 3.761 -10.645 1.00 85.69 87 ASN A CA 1
ATOM 654 C C . ASN A 1 87 ? -9.602 2.944 -9.427 1.00 85.69 87 ASN A C 1
ATOM 656 O O . ASN A 1 87 ? -9.412 1.725 -9.524 1.00 85.69 87 ASN A O 1
ATOM 660 N N . PHE A 1 88 ? -9.347 3.606 -8.296 1.00 84.75 88 PHE A N 1
ATOM 661 C CA . PHE A 1 88 ? -8.965 2.975 -7.043 1.00 84.75 88 PHE A CA 1
ATOM 662 C C . PHE A 1 88 ? -10.083 3.117 -6.013 1.00 84.75 88 PHE A C 1
ATOM 664 O O . PHE A 1 88 ? -10.485 4.220 -5.652 1.00 84.75 88 PHE A O 1
ATOM 671 N N . THR A 1 89 ? -10.566 1.984 -5.513 1.00 86.00 89 THR A N 1
ATOM 672 C CA . THR A 1 89 ? -11.463 1.958 -4.359 1.00 86.00 89 THR A CA 1
ATOM 673 C C . THR A 1 89 ? -10.624 1.989 -3.092 1.00 86.00 89 THR A C 1
ATOM 675 O O . THR A 1 89 ? -9.749 1.141 -2.915 1.00 86.00 89 THR A O 1
ATOM 678 N N . ALA A 1 90 ? -10.906 2.951 -2.216 1.00 86.25 90 ALA A N 1
ATOM 679 C CA . ALA A 1 90 ? -10.233 3.053 -0.932 1.00 86.25 90 ALA A CA 1
ATOM 680 C C . ALA A 1 90 ? -10.366 1.759 -0.114 1.00 86.25 90 ALA A C 1
ATOM 682 O O . ALA A 1 90 ? -11.406 1.097 -0.115 1.00 86.25 90 ALA A O 1
ATOM 683 N N . LEU A 1 91 ? -9.288 1.407 0.577 1.00 87.38 91 LEU A N 1
ATOM 684 C CA . LEU A 1 91 ? -9.212 0.273 1.484 1.00 87.38 91 LEU A CA 1
ATOM 685 C C . LEU A 1 91 ? -9.723 0.672 2.859 1.00 87.38 91 LEU A C 1
ATOM 687 O O . LEU A 1 91 ? -9.319 1.712 3.376 1.00 87.38 91 LEU A O 1
ATOM 691 N N . ASP A 1 92 ? -10.492 -0.204 3.490 1.00 88.25 92 ASP A N 1
ATOM 692 C CA . ASP A 1 92 ? -10.733 -0.121 4.925 1.00 88.25 92 ASP A CA 1
ATOM 693 C C . ASP A 1 92 ? -9.412 -0.376 5.674 1.00 88.25 92 ASP A C 1
ATOM 695 O O . ASP A 1 92 ? -8.689 -1.331 5.381 1.00 88.25 92 ASP A O 1
ATOM 699 N N . VAL A 1 93 ? -9.069 0.488 6.633 1.00 88.38 93 VAL A N 1
ATOM 700 C CA . VAL A 1 93 ? -7.878 0.326 7.489 1.00 88.38 93 VAL A CA 1
ATOM 701 C C . VAL A 1 93 ? -8.243 -0.557 8.685 1.00 88.38 93 VAL A C 1
ATOM 703 O O . VAL A 1 93 ? -8.327 -0.111 9.828 1.00 88.38 93 VAL A O 1
ATOM 706 N N . ASP A 1 94 ? -8.535 -1.821 8.388 1.00 86.00 94 ASP A N 1
ATOM 707 C CA . ASP A 1 94 ? -8.981 -2.852 9.334 1.00 86.00 94 ASP A CA 1
ATOM 708 C C . ASP A 1 94 ? -7.826 -3.698 9.908 1.00 86.00 94 ASP A C 1
ATOM 710 O O . ASP A 1 94 ? -8.020 -4.490 10.834 1.00 86.00 94 ASP A O 1
ATOM 714 N N . GLY A 1 95 ? -6.607 -3.505 9.396 1.00 87.00 95 GLY A N 1
ATOM 715 C CA . GLY A 1 95 ? -5.420 -4.252 9.794 1.00 87.00 95 GLY A CA 1
ATOM 716 C C . GLY A 1 95 ? -5.361 -5.667 9.219 1.00 87.00 95 GLY A C 1
ATOM 717 O O . GLY A 1 95 ? -4.478 -6.432 9.603 1.00 87.00 95 GLY A O 1
ATOM 718 N N . GLN A 1 96 ? -6.253 -6.036 8.301 1.00 86.56 96 GLN A N 1
ATOM 719 C CA . GLN A 1 96 ? -6.274 -7.339 7.649 1.00 86.56 96 GLN A CA 1
ATOM 720 C C . GLN A 1 96 ? -5.670 -7.266 6.250 1.00 86.56 96 GLN A C 1
ATOM 722 O O . GLN A 1 96 ? -6.091 -6.505 5.383 1.00 86.56 96 GLN A O 1
ATOM 727 N N . TYR A 1 97 ? -4.685 -8.123 5.991 1.00 86.31 97 TYR A N 1
ATOM 728 C CA . TYR A 1 97 ? -4.107 -8.236 4.657 1.00 86.31 97 TYR A CA 1
ATOM 729 C C . TYR A 1 97 ? -4.982 -9.144 3.783 1.00 86.31 97 TYR A C 1
ATOM 731 O O . TYR A 1 97 ? -4.708 -10.335 3.631 1.00 86.31 97 TYR A O 1
ATOM 739 N N . GLY A 1 98 ? -6.087 -8.589 3.286 1.00 87.56 98 GLY A N 1
ATOM 740 C CA . GLY A 1 98 ? -7.036 -9.280 2.414 1.00 87.56 98 GLY A CA 1
ATOM 741 C C . GLY A 1 98 ? -6.782 -9.044 0.917 1.00 87.56 98 GLY A C 1
ATOM 742 O O . GLY A 1 98 ? -5.892 -8.272 0.550 1.00 87.56 98 GLY A O 1
ATOM 743 N N . PRO A 1 99 ? -7.618 -9.630 0.038 1.00 88.56 99 PRO A N 1
ATOM 744 C CA . PRO A 1 99 ? -7.464 -9.524 -1.417 1.00 88.56 99 PRO A CA 1
ATOM 745 C C . PRO A 1 99 ? -7.444 -8.082 -1.947 1.00 88.56 99 PRO A C 1
ATOM 747 O O . PRO A 1 99 ? -6.713 -7.774 -2.882 1.00 88.56 99 PRO A O 1
ATOM 750 N N . LYS A 1 100 ? -8.208 -7.167 -1.331 1.00 88.19 100 LYS A N 1
ATOM 751 C CA . LYS A 1 100 ? -8.199 -5.742 -1.707 1.00 88.19 100 LYS A CA 1
ATOM 752 C C . LYS A 1 100 ? -6.849 -5.082 -1.409 1.00 88.19 100 LYS A C 1
ATOM 754 O O . LYS A 1 100 ? -6.341 -4.316 -2.222 1.00 88.19 100 LYS A O 1
ATOM 759 N N . THR A 1 101 ? -6.265 -5.380 -0.247 1.00 90.62 101 THR A N 1
ATOM 760 C CA . THR A 1 101 ? -4.944 -4.867 0.137 1.00 90.62 101 THR A CA 1
ATOM 761 C C . THR A 1 101 ? -3.862 -5.443 -0.770 1.00 90.62 101 THR A C 1
ATOM 763 O O . THR A 1 101 ? -3.007 -4.691 -1.228 1.00 90.62 101 THR A O 1
ATOM 766 N N . GLU A 1 102 ? -3.936 -6.737 -1.088 1.00 91.50 102 GLU A N 1
ATOM 767 C CA . GLU A 1 102 ? -3.033 -7.386 -2.043 1.00 91.50 102 GLU A CA 1
ATOM 768 C C . GLU A 1 102 ? -3.097 -6.726 -3.433 1.00 91.50 102 GLU A C 1
ATOM 770 O O . GLU A 1 102 ? -2.055 -6.368 -3.987 1.00 91.50 102 GLU A O 1
ATOM 775 N N . ASP A 1 103 ? -4.298 -6.491 -3.982 1.00 91.38 103 ASP A N 1
ATOM 776 C CA . ASP A 1 103 ? -4.464 -5.815 -5.280 1.00 91.38 103 ASP A CA 1
ATOM 777 C C . ASP A 1 103 ? -3.887 -4.393 -5.254 1.00 91.38 103 ASP A C 1
ATOM 779 O O . ASP A 1 103 ? -3.153 -3.991 -6.159 1.00 91.38 103 ASP A O 1
ATOM 783 N N . ALA A 1 104 ? -4.143 -3.640 -4.181 1.00 91.75 104 ALA A N 1
ATOM 784 C CA . ALA A 1 104 ? -3.580 -2.305 -4.006 1.00 91.75 104 ALA A CA 1
ATOM 785 C C . ALA A 1 104 ? -2.043 -2.323 -3.992 1.00 91.75 104 ALA A C 1
ATOM 787 O O . ALA A 1 104 ? -1.405 -1.499 -4.653 1.00 91.75 104 ALA A O 1
ATOM 788 N N . VAL A 1 105 ? -1.441 -3.289 -3.291 1.00 93.75 105 VAL A N 1
ATOM 789 C CA . VAL A 1 105 ? 0.016 -3.464 -3.254 1.00 93.75 105 VAL A CA 1
ATOM 790 C C . VAL A 1 105 ? 0.552 -3.848 -4.629 1.00 93.75 105 VAL A C 1
ATOM 792 O O . VAL A 1 105 ? 1.543 -3.267 -5.071 1.00 93.75 105 VAL A O 1
ATOM 795 N N . ARG A 1 106 ? -0.127 -4.735 -5.360 1.00 93.94 106 ARG A N 1
ATOM 796 C CA . ARG A 1 106 ? 0.254 -5.115 -6.726 1.00 93.94 106 ARG A CA 1
ATOM 797 C C . ARG A 1 106 ? 0.221 -3.927 -7.686 1.00 93.94 106 ARG A C 1
ATOM 799 O O . ARG A 1 106 ? 1.145 -3.735 -8.478 1.00 93.94 106 ARG A O 1
ATOM 806 N N . ARG A 1 107 ? -0.812 -3.083 -7.594 1.00 93.62 107 ARG A N 1
ATOM 807 C CA . ARG A 1 107 ? -0.904 -1.829 -8.361 1.00 93.62 107 ARG A CA 1
ATOM 808 C C . ARG A 1 107 ? 0.228 -0.873 -8.010 1.00 93.62 107 ARG A C 1
ATOM 810 O O . ARG A 1 107 ? 0.807 -0.273 -8.913 1.00 93.62 107 ARG A O 1
ATOM 817 N N . PHE A 1 108 ? 0.565 -0.750 -6.727 1.00 92.81 108 PHE A N 1
ATOM 818 C CA . PHE A 1 108 ? 1.692 0.067 -6.284 1.00 92.81 108 PHE A CA 1
ATOM 819 C C . PHE A 1 108 ? 3.015 -0.451 -6.853 1.00 92.81 108 PHE A C 1
ATOM 821 O O . PHE A 1 108 ? 3.766 0.329 -7.433 1.00 92.81 108 PHE A O 1
ATOM 828 N N . GLN A 1 109 ? 3.269 -1.760 -6.767 1.00 93.88 109 GLN A N 1
ATOM 829 C CA . GLN A 1 109 ? 4.467 -2.399 -7.318 1.00 93.88 109 GLN A CA 1
ATOM 830 C C . GLN A 1 109 ? 4.604 -2.136 -8.824 1.00 93.88 109 GLN A C 1
ATOM 832 O O . GLN A 1 109 ? 5.651 -1.672 -9.279 1.00 93.88 109 GLN A O 1
ATOM 837 N N . ARG A 1 110 ? 3.519 -2.334 -9.586 1.00 92.06 110 ARG A N 1
ATOM 838 C CA . ARG A 1 110 ? 3.463 -2.030 -11.025 1.00 92.06 110 ARG A CA 1
ATOM 839 C C . ARG A 1 110 ? 3.735 -0.551 -11.307 1.00 92.06 110 ARG A C 1
ATOM 841 O O . ARG A 1 110 ? 4.553 -0.223 -12.164 1.00 92.06 110 ARG A O 1
ATOM 848 N N . SER A 1 111 ? 3.063 0.350 -10.587 1.00 89.44 111 SER A N 1
ATOM 849 C CA . SER A 1 111 ? 3.239 1.796 -10.755 1.00 89.44 111 SER A CA 1
ATOM 850 C C . SER A 1 111 ? 4.677 2.219 -10.468 1.00 89.44 111 SER A C 1
ATOM 852 O O . SER A 1 111 ? 5.250 2.982 -11.243 1.00 89.44 111 SER A O 1
ATOM 854 N N . TYR A 1 112 ? 5.272 1.699 -9.392 1.00 88.56 112 TYR A N 1
ATOM 855 C CA . TYR A 1 112 ? 6.662 1.957 -9.042 1.00 88.56 112 TYR A CA 1
ATOM 856 C C . TYR A 1 112 ? 7.604 1.490 -10.147 1.00 88.56 112 TYR A C 1
ATOM 858 O O . TYR A 1 112 ? 8.454 2.262 -10.575 1.00 88.56 112 TYR A O 1
ATOM 866 N N . ASN A 1 113 ? 7.431 0.267 -10.654 1.00 89.06 113 ASN A N 1
ATOM 867 C CA . ASN A 1 113 ? 8.260 -0.272 -11.731 1.00 89.06 113 ASN A CA 1
ATOM 868 C C . ASN A 1 113 ? 8.181 0.581 -13.002 1.00 89.06 113 ASN A C 1
ATOM 870 O O . ASN A 1 113 ? 9.215 0.872 -13.603 1.00 89.06 113 ASN A O 1
ATOM 874 N N . ASN A 1 114 ? 6.978 1.019 -13.386 1.00 87.06 114 ASN A N 1
ATOM 875 C CA . ASN A 1 114 ? 6.775 1.881 -14.550 1.00 87.06 114 ASN A CA 1
ATOM 876 C C . ASN A 1 114 ? 7.482 3.232 -14.389 1.00 87.06 114 ASN A C 1
ATOM 878 O O . ASN A 1 114 ? 8.171 3.677 -15.306 1.00 87.06 114 ASN A O 1
ATOM 882 N N . SER A 1 115 ? 7.369 3.860 -13.214 1.00 82.75 115 SER A N 1
ATOM 883 C CA . SER A 1 115 ? 8.093 5.098 -12.914 1.00 82.75 115 SER A CA 1
ATOM 884 C C . SER A 1 115 ? 9.607 4.870 -12.849 1.00 82.75 115 SER A C 1
ATOM 886 O O . SER A 1 115 ? 10.374 5.629 -13.429 1.00 82.75 115 SER A O 1
ATOM 888 N N . PHE A 1 116 ? 10.064 3.810 -12.183 1.00 79.88 116 PHE A N 1
ATOM 889 C CA . PHE A 1 116 ? 11.484 3.539 -11.964 1.00 79.88 116 PHE A CA 1
ATOM 890 C C . PHE A 1 116 ? 12.223 3.191 -13.261 1.00 79.88 116 PHE 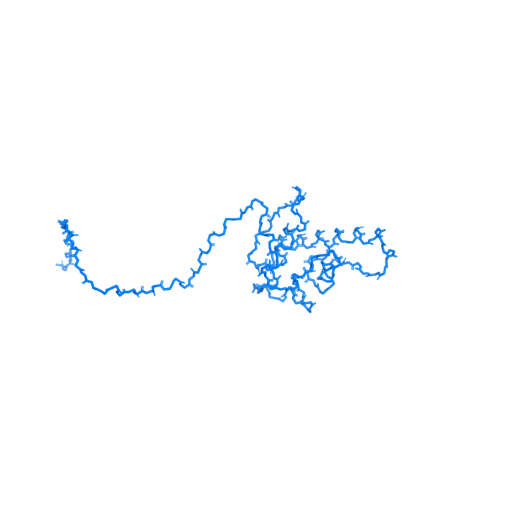A C 1
ATOM 892 O O . PHE A 1 116 ? 13.335 3.679 -13.477 1.00 79.88 116 PHE A O 1
ATOM 899 N N . ARG A 1 117 ? 11.588 2.414 -14.152 1.00 73.69 117 ARG A N 1
ATOM 900 C CA . ARG A 1 117 ? 12.113 2.064 -15.482 1.00 73.69 117 ARG A CA 1
ATOM 901 C C . ARG A 1 117 ? 12.455 3.301 -16.308 1.00 73.69 117 ARG A C 1
ATOM 903 O O . ARG A 1 117 ? 13.442 3.279 -17.035 1.00 73.69 117 ARG A O 1
ATOM 910 N N . TYR A 1 118 ? 11.658 4.3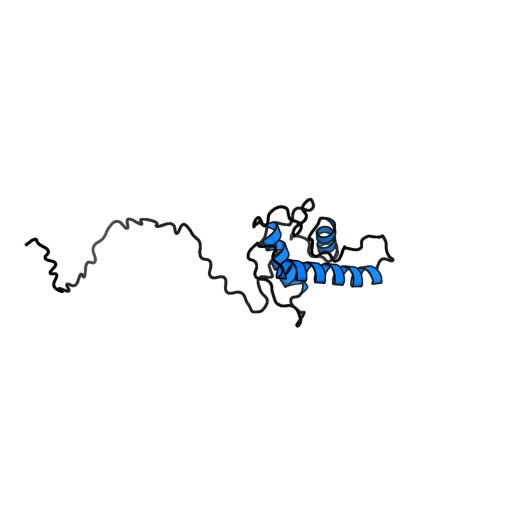61 -16.184 1.00 64.69 118 TYR A N 1
ATOM 911 C CA . TYR A 1 118 ? 11.842 5.591 -16.948 1.00 64.69 118 TYR A CA 1
ATOM 912 C C . TYR A 1 118 ? 13.048 6.420 -16.474 1.00 64.69 118 TYR A C 1
ATOM 914 O O . TYR A 1 118 ? 13.692 7.069 -17.290 1.00 64.69 118 TYR A O 1
ATOM 922 N N . TYR A 1 119 ? 13.394 6.373 -15.180 1.00 62.91 119 TYR A N 1
ATOM 923 C CA . TYR A 1 119 ? 14.402 7.272 -14.597 1.00 62.91 119 TYR A CA 1
ATOM 924 C C . TYR A 1 119 ? 15.761 6.631 -14.261 1.00 62.91 119 TYR A C 1
ATOM 926 O O . TYR A 1 119 ? 16.725 7.372 -14.111 1.00 62.91 119 TYR A O 1
ATOM 934 N N . ASN A 1 120 ? 15.875 5.301 -14.111 1.00 63.47 120 ASN A N 1
ATOM 935 C CA . ASN A 1 120 ? 17.062 4.691 -13.470 1.00 63.47 120 ASN A CA 1
ATOM 936 C C . ASN A 1 120 ? 17.715 3.513 -14.220 1.00 63.47 120 ASN A C 1
ATOM 938 O O . ASN A 1 120 ? 18.505 2.781 -13.631 1.00 63.47 120 ASN A O 1
ATOM 942 N N . GLY A 1 121 ? 17.402 3.283 -15.499 1.00 56.03 121 GLY A N 1
ATOM 943 C CA . GLY A 1 121 ? 18.227 2.417 -16.361 1.00 56.03 121 GLY A CA 1
ATOM 944 C C . GLY A 1 121 ? 18.358 0.929 -15.976 1.00 56.03 121 GLY A C 1
ATOM 945 O O . GLY A 1 121 ? 19.152 0.228 -16.589 1.00 56.03 121 GLY A O 1
ATOM 946 N N . GLY A 1 122 ? 17.576 0.408 -15.023 1.00 56.88 122 GLY A N 1
ATOM 947 C CA . GLY A 1 122 ? 17.432 -1.039 -14.815 1.00 56.88 122 GLY A CA 1
ATOM 948 C C . GLY A 1 122 ? 18.429 -1.731 -13.876 1.00 56.88 122 GLY A C 1
ATOM 949 O O . GLY A 1 122 ? 18.704 -2.904 -14.095 1.00 56.88 122 GLY A O 1
ATOM 950 N N . ASP A 1 123 ? 18.867 -1.080 -12.793 1.00 67.25 123 ASP A N 1
ATOM 951 C CA . ASP A 1 123 ? 19.660 -1.636 -11.662 1.00 67.25 123 ASP A CA 1
ATOM 952 C C . ASP A 1 123 ? 19.012 -2.848 -10.920 1.00 67.25 123 ASP A C 1
ATOM 954 O O . ASP A 1 123 ? 19.235 -3.102 -9.744 1.00 67.25 123 ASP A O 1
ATOM 958 N N . GLY A 1 124 ? 18.085 -3.589 -11.533 1.00 63.88 124 GLY A N 1
ATOM 959 C CA . GLY A 1 124 ? 17.458 -4.766 -10.915 1.00 63.88 124 GLY A CA 1
ATOM 960 C C . GLY A 1 124 ? 16.599 -4.475 -9.674 1.00 63.88 124 GLY A C 1
ATOM 961 O O . GLY A 1 124 ? 16.032 -5.398 -9.092 1.00 63.88 124 GLY A O 1
ATOM 962 N N . SER A 1 125 ? 16.431 -3.204 -9.298 1.00 74.81 125 SER A N 1
ATOM 963 C CA . SER A 1 125 ? 15.615 -2.737 -8.165 1.00 74.81 125 SER A CA 1
ATOM 964 C C . SER A 1 125 ? 14.097 -2.845 -8.406 1.00 74.81 125 SER A C 1
ATOM 966 O O . SER A 1 125 ? 13.303 -2.282 -7.652 1.00 74.81 125 SER A O 1
ATOM 968 N N . TYR A 1 126 ? 13.683 -3.563 -9.453 1.00 83.81 126 TYR A N 1
ATOM 969 C CA . TYR A 1 126 ? 12.284 -3.830 -9.754 1.00 83.81 126 TYR A CA 1
ATOM 970 C C . TYR A 1 126 ? 11.624 -4.629 -8.633 1.00 83.81 126 TYR A C 1
ATOM 972 O O . TYR A 1 126 ? 12.216 -5.516 -8.009 1.00 83.81 126 TYR A O 1
ATOM 980 N N . LEU A 1 127 ? 10.359 -4.311 -8.404 1.00 89.19 127 LEU A N 1
ATOM 981 C CA . LEU A 1 127 ? 9.499 -5.048 -7.502 1.00 89.19 127 LEU A CA 1
ATOM 982 C C . LEU A 1 127 ? 8.847 -6.201 -8.262 1.00 89.19 127 LEU A C 1
ATOM 984 O O . LEU A 1 127 ? 8.426 -6.036 -9.407 1.00 89.19 127 LEU A O 1
ATOM 988 N N . ALA A 1 128 ? 8.733 -7.360 -7.618 1.00 89.50 128 ALA A N 1
ATOM 989 C CA . ALA A 1 128 ? 7.815 -8.386 -8.091 1.00 89.50 128 ALA A CA 1
ATOM 990 C C . ALA A 1 128 ? 6.381 -7.855 -7.949 1.00 89.50 128 ALA A C 1
ATOM 992 O O . ALA A 1 128 ? 6.067 -7.216 -6.951 1.00 89.50 128 ALA A O 1
ATOM 993 N N . GLU A 1 129 ? 5.520 -8.095 -8.935 1.00 92.56 129 GLU A N 1
ATOM 994 C CA . GLU A 1 129 ? 4.094 -7.727 -8.889 1.00 92.56 129 GLU A CA 1
ATOM 995 C C . GLU A 1 129 ? 3.272 -8.851 -8.244 1.00 92.56 129 GLU A C 1
ATOM 997 O O . GLU A 1 129 ? 2.283 -9.341 -8.790 1.00 92.56 129 GLU A O 1
ATOM 1002 N N . ASP A 1 130 ? 3.750 -9.315 -7.097 1.00 90.12 130 ASP A N 1
ATOM 1003 C CA . ASP A 1 130 ? 3.243 -10.478 -6.377 1.00 90.12 130 ASP A CA 1
ATOM 1004 C C . ASP A 1 130 ? 2.184 -10.116 -5.330 1.00 90.12 130 ASP A C 1
ATOM 1006 O O . ASP A 1 130 ? 1.609 -11.007 -4.713 1.00 90.12 130 ASP A O 1
ATOM 1010 N N . GLY A 1 131 ? 1.918 -8.821 -5.124 1.00 90.44 131 GLY A N 1
ATOM 1011 C CA . GLY A 1 131 ? 1.012 -8.360 -4.077 1.00 90.44 131 GLY A CA 1
ATOM 1012 C C . GLY A 1 131 ? 1.555 -8.593 -2.666 1.00 90.44 131 GLY A C 1
ATOM 1013 O O . GLY A 1 131 ? 0.802 -8.479 -1.708 1.00 90.44 131 GLY A O 1
ATOM 1014 N N . ILE A 1 132 ? 2.847 -8.905 -2.515 1.00 91.12 132 ILE A N 1
ATOM 1015 C CA . ILE A 1 132 ? 3.501 -9.084 -1.220 1.00 91.12 132 ILE A CA 1
ATOM 1016 C C . ILE A 1 132 ? 4.194 -7.777 -0.836 1.00 91.12 132 ILE A C 1
ATOM 1018 O O . ILE A 1 132 ? 5.122 -7.284 -1.488 1.00 91.12 132 ILE A O 1
ATOM 1022 N N . PHE A 1 133 ? 3.795 -7.211 0.298 1.00 90.50 133 PHE A N 1
ATOM 1023 C CA . PHE A 1 133 ? 4.501 -6.067 0.859 1.00 90.50 133 PHE A CA 1
ATOM 1024 C C . PHE A 1 133 ? 5.721 -6.562 1.647 1.00 90.50 133 PHE A C 1
ATOM 1026 O O . PHE A 1 133 ? 5.639 -6.834 2.841 1.00 90.50 133 PHE A O 1
ATOM 1033 N N . GLY A 1 134 ? 6.844 -6.747 0.953 1.00 89.44 134 GLY A N 1
ATOM 1034 C CA . GLY A 1 134 ? 8.118 -7.179 1.535 1.00 89.44 134 GLY A CA 1
ATOM 1035 C C . GLY A 1 134 ? 9.138 -6.047 1.737 1.00 89.44 134 GLY A C 1
ATOM 1036 O O . GLY A 1 134 ? 8.845 -4.886 1.429 1.00 89.44 134 GLY A O 1
ATOM 1037 N N . PRO A 1 135 ? 10.375 -6.378 2.163 1.00 87.56 135 PRO A N 1
ATOM 1038 C CA . PRO A 1 135 ? 11.467 -5.418 2.359 1.00 87.56 135 PRO A CA 1
ATOM 1039 C C . PRO A 1 135 ? 11.697 -4.492 1.158 1.00 87.56 135 PRO A C 1
ATOM 1041 O O . PRO A 1 135 ? 11.880 -3.286 1.311 1.00 87.56 135 PRO A O 1
ATOM 1044 N N . LYS A 1 136 ? 11.654 -5.054 -0.058 1.00 89.00 136 LYS A N 1
ATOM 1045 C CA . LYS A 1 136 ? 11.844 -4.293 -1.300 1.00 89.00 136 LYS A CA 1
ATOM 1046 C C . LYS A 1 136 ? 10.686 -3.327 -1.551 1.00 89.00 136 LYS A C 1
ATOM 1048 O O . LYS A 1 136 ? 10.926 -2.160 -1.849 1.00 89.00 136 LYS A O 1
ATOM 1053 N N . THR A 1 137 ? 9.447 -3.787 -1.371 1.00 91.00 137 THR A N 1
ATOM 1054 C CA . THR A 1 137 ? 8.245 -2.952 -1.511 1.00 91.00 137 THR A CA 1
ATOM 1055 C C . THR A 1 137 ? 8.261 -1.804 -0.496 1.00 91.00 137 THR A C 1
ATOM 1057 O O . THR A 1 137 ? 7.986 -0.665 -0.858 1.00 91.00 137 THR A O 1
ATOM 1060 N N . TYR A 1 138 ? 8.683 -2.065 0.745 1.00 89.19 138 TYR A N 1
ATOM 1061 C CA . TYR A 1 138 ? 8.861 -1.032 1.770 1.00 89.19 138 TYR A CA 1
ATOM 1062 C C . TYR A 1 138 ? 9.967 -0.020 1.423 1.00 89.19 138 TYR A C 1
ATOM 1064 O O . TYR A 1 138 ? 9.786 1.188 1.560 1.00 89.19 138 TYR A O 1
ATOM 1072 N N . ALA A 1 139 ? 11.117 -0.475 0.922 1.00 88.00 139 ALA A N 1
ATOM 1073 C CA . ALA A 1 139 ? 12.169 0.436 0.467 1.00 88.00 139 ALA A CA 1
ATOM 1074 C C . ALA A 1 139 ? 11.688 1.327 -0.694 1.00 88.00 139 ALA A C 1
ATOM 1076 O O . ALA A 1 139 ? 12.025 2.511 -0.766 1.00 88.00 139 ALA A O 1
ATOM 1077 N N . ALA A 1 140 ? 10.852 0.788 -1.584 1.00 88.31 140 ALA A N 1
ATOM 1078 C CA . ALA A 1 140 ? 10.259 1.550 -2.673 1.00 88.31 140 ALA A CA 1
ATOM 1079 C C . ALA A 1 140 ? 9.301 2.647 -2.182 1.00 88.31 140 ALA A C 1
ATOM 1081 O O . ALA A 1 140 ? 9.358 3.761 -2.705 1.00 88.31 140 ALA A O 1
ATOM 1082 N N . THR A 1 141 ? 8.486 2.401 -1.144 1.00 87.62 141 THR A N 1
ATOM 1083 C CA . THR A 1 141 ? 7.632 3.459 -0.567 1.00 87.62 141 THR A CA 1
ATOM 1084 C C . THR A 1 141 ? 8.473 4.622 -0.038 1.00 87.62 141 THR A C 1
ATOM 1086 O O . THR A 1 141 ? 8.130 5.780 -0.269 1.00 87.62 141 THR A O 1
ATOM 1089 N N . GLN A 1 142 ? 9.620 4.335 0.587 1.00 86.62 142 GLN A N 1
ATOM 1090 C CA . GLN A 1 142 ? 10.551 5.368 1.052 1.00 86.62 142 GLN A CA 1
ATOM 1091 C C . GLN A 1 142 ? 11.166 6.165 -0.106 1.00 86.62 142 GLN A C 1
ATOM 1093 O O . GLN A 1 142 ? 11.221 7.391 -0.039 1.00 86.62 142 GLN A O 1
ATOM 1098 N N . ARG A 1 143 ? 11.569 5.494 -1.194 1.00 84.38 143 ARG A N 1
ATOM 1099 C CA . ARG A 1 143 ? 12.094 6.153 -2.407 1.00 84.38 143 ARG A CA 1
ATOM 1100 C C . ARG A 1 143 ? 11.065 7.068 -3.077 1.00 84.38 143 ARG A C 1
ATOM 1102 O O . ARG A 1 143 ? 11.448 8.053 -3.695 1.00 84.38 143 ARG A O 1
ATOM 1109 N N . MET A 1 144 ? 9.774 6.768 -2.934 1.00 82.81 144 MET A N 1
ATOM 1110 C CA . MET A 1 144 ? 8.678 7.624 -3.404 1.00 82.81 144 MET A CA 1
ATOM 1111 C C . MET A 1 144 ? 8.311 8.758 -2.430 1.00 82.81 144 MET A C 1
ATOM 1113 O O . MET A 1 144 ? 7.359 9.491 -2.685 1.00 82.81 144 MET A O 1
ATOM 1117 N N . GLY A 1 145 ? 9.030 8.910 -1.314 1.00 84.44 145 GLY A N 1
ATOM 1118 C CA . GLY A 1 145 ? 8.774 9.963 -0.331 1.00 84.44 145 GLY A CA 1
ATOM 1119 C C . GLY A 1 145 ? 7.693 9.627 0.699 1.00 84.44 145 GLY A C 1
ATOM 1120 O O . GLY A 1 145 ? 7.373 10.474 1.529 1.00 84.44 145 GLY A O 1
ATOM 1121 N N . TYR A 1 146 ? 7.170 8.395 0.724 1.00 82.62 146 TYR A N 1
ATOM 1122 C CA . TYR A 1 146 ? 6.372 7.890 1.850 1.00 82.62 146 TYR A CA 1
ATOM 1123 C C . TYR A 1 146 ? 7.311 7.446 2.975 1.00 82.62 146 TYR A C 1
ATOM 1125 O O . TYR A 1 146 ? 7.381 6.276 3.360 1.00 82.62 146 TYR A O 1
ATOM 1133 N N . THR A 1 147 ? 8.102 8.396 3.461 1.00 66.31 147 THR A N 1
ATOM 1134 C CA . THR A 1 147 ? 8.932 8.246 4.648 1.00 66.31 147 THR A CA 1
ATOM 1135 C C . THR A 1 147 ? 8.075 8.537 5.879 1.00 66.31 147 THR A C 1
ATOM 1137 O O . THR A 1 147 ? 7.112 9.307 5.827 1.00 66.31 147 THR A O 1
ATOM 1140 N N . ALA A 1 148 ? 8.366 7.865 6.994 1.00 52.09 148 ALA A N 1
ATOM 1141 C CA . ALA A 1 148 ? 7.751 8.230 8.264 1.00 52.09 148 ALA A CA 1
ATOM 1142 C C . ALA A 1 148 ? 8.140 9.681 8.593 1.00 52.09 148 ALA A C 1
ATOM 1144 O O . ALA A 1 148 ? 9.278 10.081 8.334 1.00 52.09 148 ALA A O 1
ATOM 1145 N N . GLY A 1 149 ? 7.193 10.455 9.134 1.00 50.91 149 GLY A N 1
ATOM 1146 C CA . GLY A 1 149 ? 7.499 11.751 9.734 1.00 50.91 149 GLY A CA 1
ATOM 1147 C C . GLY A 1 149 ? 8.666 11.606 10.711 1.00 50.91 149 GLY A C 1
ATOM 1148 O O . GLY A 1 149 ? 8.796 10.560 11.352 1.00 50.91 149 GLY A O 1
ATOM 1149 N N . LYS A 1 150 ? 9.540 12.615 10.717 1.00 36.91 150 LYS A N 1
ATOM 1150 C CA . LYS A 1 150 ? 10.712 12.680 11.593 1.00 36.91 150 LYS A CA 1
ATOM 1151 C C . LYS A 1 150 ? 10.352 12.452 13.056 1.00 36.91 150 LYS A C 1
ATOM 1153 O O . LYS A 1 150 ? 9.270 12.929 13.462 1.00 36.91 150 LYS A O 1
#

Radius of gyration: 26.24 Å; chains: 1; bounding box: 72×47×65 Å

InterPro domains:
  IPR002477 Peptidoglycan binding-like [PF01471] (71-113)
  IPR036365 PGBD-like superfamily [SSF47090] (68-140)
  IPR036366 PGBD superfamily [G3DSA:1.10.101.10] (60-145)

Organism: Ruminococcus flavefaciens (NCBI:txid1265)

Secondary structure (DSSP, 8-state):
------------------------------SS--------TT----GGGSPPPPTT--BTSSS-----HHHHHHHHHHHHHTTT-TT-PPPP-SS---HHHHHHHHHHHHHHHHHHHHHSTT-S-PPPSSS-B-HHHHHHHHHTT-PPP-

Sequence (150 aa):
MNNVMKKIAAVAMAFTVLGTGAAVTKTISPKTSNSITAYAIGGDQNYAKYEKPKSTYNYGRSVGQRAGGGIYWIQAMMNRAFRNNNNFTALDVDGQYGPKTEDAVRRFQRSYNNSFRYYNGGDGSYLAEDGIFGPKTYAATQRMGYTAGK

pLDDT: mean 71.38, std 20.33, range [33.97, 93.94]